Protein AF-A0A0L7LBH9-F1 (afdb_monomer)

Nearest PDB structures (foldseek):
  2rpr-assembly1_A  TM=6.752E-01  e=1.380E-02  Homo sapiens
  7aef-assembly1_q  TM=2.622E-01  e=3.769E+00  Algoriphagus machipongonensis
  2x3h-assembly1_B  TM=2.519E-01  e=9.167E+00  Vectrevirus K15

InterPro domains:
  IPR007588 Zinc finger, FLYWCH-type [PF04500] (18-73)

Mean predicted aligned error: 8.54 Å

Structure (mmCIF, N/CA/C/O backbone):
data_AF-A0A0L7LBH9-F1
#
_entry.id   AF-A0A0L7LBH9-F1
#
loop_
_atom_site.group_PDB
_atom_site.id
_atom_site.type_symbol
_atom_site.label_atom_id
_atom_site.label_alt_id
_atom_site.label_comp_id
_atom_site.label_asym_id
_atom_site.label_entity_id
_atom_site.label_seq_id
_atom_site.pdbx_PDB_ins_code
_atom_site.Cartn_x
_atom_site.Cartn_y
_atom_site.Cartn_z
_atom_site.occupancy
_atom_site.B_iso_or_equiv
_atom_site.auth_seq_id
_atom_site.auth_comp_id
_atom_site.auth_asym_id
_atom_site.auth_atom_id
_atom_site.pdbx_PDB_model_num
ATOM 1 N N . MET A 1 1 ? -12.677 31.282 -15.227 1.00 37.56 1 MET A N 1
ATOM 2 C CA . MET A 1 1 ? -11.623 30.346 -15.671 1.00 37.56 1 MET A CA 1
ATOM 3 C C . MET A 1 1 ? -11.606 29.172 -14.702 1.00 37.56 1 MET A C 1
ATOM 5 O O . MET A 1 1 ? -10.983 29.266 -13.657 1.00 37.56 1 MET A O 1
ATOM 9 N N . LEU A 1 2 ? -12.380 28.125 -14.986 1.00 31.89 2 LEU A N 1
ATOM 10 C CA . LEU A 1 2 ? -12.372 26.877 -14.215 1.00 31.89 2 LEU A CA 1
ATOM 11 C C . LEU A 1 2 ? -11.599 25.837 -15.036 1.00 31.89 2 LEU A C 1
ATOM 13 O O . LEU A 1 2 ? -11.817 25.775 -16.252 1.00 31.89 2 LEU A O 1
ATOM 17 N N . PRO A 1 3 ? -10.678 25.060 -14.441 1.00 46.19 3 PRO A N 1
ATOM 18 C CA . PRO A 1 3 ? -9.967 24.039 -15.185 1.00 46.19 3 PRO A CA 1
ATOM 19 C C . PRO A 1 3 ? -10.933 22.930 -15.610 1.00 46.19 3 PRO A C 1
ATOM 21 O O . PRO A 1 3 ? -11.837 22.523 -14.881 1.00 46.19 3 PRO A O 1
ATOM 24 N N . ARG A 1 4 ? -10.732 22.513 -16.859 1.00 43.44 4 ARG A N 1
ATOM 25 C CA . ARG A 1 4 ? -11.565 21.605 -17.643 1.00 43.44 4 ARG A CA 1
ATOM 26 C C . ARG A 1 4 ? -11.683 20.253 -16.953 1.00 43.44 4 ARG A C 1
ATOM 28 O O . ARG A 1 4 ? -10.695 19.682 -16.499 1.00 43.44 4 ARG A O 1
ATOM 35 N N . HIS A 1 5 ? -12.914 19.766 -16.928 1.00 42.03 5 HIS A N 1
ATOM 36 C CA . HIS A 1 5 ? -13.308 18.489 -16.371 1.00 42.03 5 HIS A CA 1
ATOM 37 C C . HIS A 1 5 ? -12.412 17.345 -16.864 1.00 42.03 5 HIS A C 1
ATOM 39 O O . HIS A 1 5 ? -12.253 17.105 -18.061 1.00 42.03 5 HIS A O 1
ATOM 45 N N . SER A 1 6 ? -11.875 16.642 -15.870 1.00 48.28 6 SER A N 1
ATOM 46 C CA . SER A 1 6 ? -11.674 15.198 -15.803 1.00 48.28 6 SER A CA 1
ATOM 47 C C . SER A 1 6 ? -12.437 14.400 -16.868 1.00 48.28 6 SER A C 1
ATOM 49 O O . SER A 1 6 ? -13.643 14.183 -16.754 1.00 48.28 6 SER A O 1
ATOM 51 N N . THR A 1 7 ? -11.718 13.889 -17.863 1.00 56.94 7 THR A N 1
ATOM 52 C CA . THR A 1 7 ? -12.186 12.792 -18.718 1.00 56.94 7 THR A CA 1
ATOM 53 C C . THR A 1 7 ? -11.258 11.600 -18.527 1.00 56.94 7 THR A C 1
ATOM 55 O O . THR A 1 7 ? -10.358 11.339 -19.314 1.00 56.94 7 THR A O 1
ATOM 58 N N . TYR A 1 8 ? -11.483 10.860 -17.443 1.00 52.53 8 TYR A N 1
ATOM 59 C CA . TYR A 1 8 ? -11.137 9.443 -17.418 1.00 52.53 8 TYR A CA 1
ATOM 60 C C . TYR A 1 8 ? -12.372 8.656 -16.997 1.00 52.53 8 TYR A C 1
ATOM 62 O O . TYR A 1 8 ? -12.589 8.328 -15.834 1.00 52.53 8 TYR A O 1
ATOM 70 N N . SER A 1 9 ? -13.233 8.421 -17.979 1.00 61.62 9 SER A N 1
ATOM 71 C CA . SER A 1 9 ? -14.346 7.491 -17.883 1.00 61.62 9 SER A CA 1
ATOM 72 C C . SER A 1 9 ? -13.835 6.109 -18.282 1.00 61.62 9 SER A C 1
ATOM 74 O O . SER A 1 9 ? -13.796 5.777 -19.465 1.00 61.62 9 SER A O 1
ATOM 76 N N . ARG A 1 10 ? -13.453 5.280 -17.309 1.00 50.62 10 ARG A N 1
ATOM 77 C CA . ARG A 1 10 ? -13.532 3.823 -17.465 1.00 50.62 10 ARG A CA 1
ATOM 78 C C . ARG A 1 10 ? -13.727 3.205 -16.091 1.00 50.62 10 ARG A C 1
ATOM 80 O O . ARG A 1 10 ? -12.797 3.120 -15.299 1.00 50.62 10 ARG A O 1
ATOM 87 N N . GLY A 1 11 ? -14.983 2.884 -15.797 1.00 50.62 11 GLY A N 1
ATOM 88 C CA . GLY A 1 11 ? -15.372 2.243 -14.554 1.00 50.62 11 GLY A CA 1
ATOM 89 C C . GLY A 1 11 ? -14.629 0.927 -14.371 1.00 50.62 11 GLY A C 1
ATOM 90 O O . GLY A 1 11 ? -14.646 0.097 -15.273 1.00 50.62 11 GLY A O 1
ATOM 91 N N . TYR A 1 12 ? -13.951 0.814 -13.232 1.00 52.84 12 TYR A N 1
ATOM 92 C CA . TYR A 1 12 ? -13.810 -0.350 -12.355 1.00 52.84 12 TYR A CA 1
ATOM 93 C C . TYR A 1 12 ? -12.923 0.113 -11.178 1.00 52.84 12 TYR A C 1
ATOM 95 O O . TYR A 1 12 ? -11.752 0.406 -11.377 1.00 52.84 12 TYR A O 1
ATOM 103 N N . ASP A 1 13 ? -13.511 0.236 -9.984 1.00 51.50 13 ASP A N 1
ATOM 104 C CA . ASP A 1 13 ? -12.829 0.236 -8.675 1.00 51.50 13 ASP A CA 1
ATOM 105 C C . ASP A 1 13 ? -11.660 1.241 -8.449 1.00 51.50 13 ASP A C 1
ATOM 107 O O . ASP A 1 13 ? -10.489 0.870 -8.447 1.00 51.50 13 ASP A O 1
ATOM 111 N N . ASP A 1 14 ? -11.955 2.515 -8.134 1.00 56.66 14 ASP A N 1
ATOM 112 C CA . ASP A 1 14 ? -10.971 3.469 -7.554 1.00 56.66 14 ASP A CA 1
ATOM 113 C C . ASP A 1 14 ? -10.680 3.140 -6.072 1.00 56.66 14 ASP A C 1
ATOM 115 O O . ASP A 1 14 ? -10.574 4.016 -5.219 1.00 56.66 14 ASP A O 1
ATOM 119 N N . HIS A 1 15 ? -10.618 1.858 -5.704 1.00 77.00 15 HIS A N 1
ATOM 120 C CA . HIS A 1 15 ? -10.288 1.489 -4.333 1.00 77.00 15 HIS A CA 1
ATOM 121 C C . HIS A 1 15 ? -8.784 1.531 -4.110 1.00 77.00 15 HIS A C 1
ATOM 123 O O . HIS A 1 15 ? -8.374 1.873 -3.009 1.00 77.00 15 HIS A O 1
ATOM 129 N N . PHE A 1 16 ? -7.969 1.204 -5.120 1.00 86.06 16 PHE A N 1
ATOM 130 C CA . PHE A 1 16 ? -6.518 1.073 -4.998 1.00 86.06 16 PHE A CA 1
ATOM 131 C C . PHE A 1 16 ? -5.774 1.967 -5.991 1.00 86.06 16 PHE A C 1
ATOM 133 O O . PHE A 1 16 ? -5.950 1.870 -7.202 1.00 86.06 16 PHE A O 1
ATOM 140 N N . LYS A 1 17 ? -4.860 2.793 -5.481 1.00 91.31 17 LYS A N 1
ATOM 141 C CA . LYS A 1 17 ? -4.017 3.689 -6.275 1.00 91.31 17 LYS A CA 1
ATOM 142 C C . LYS A 1 17 ? -2.547 3.498 -5.940 1.00 91.31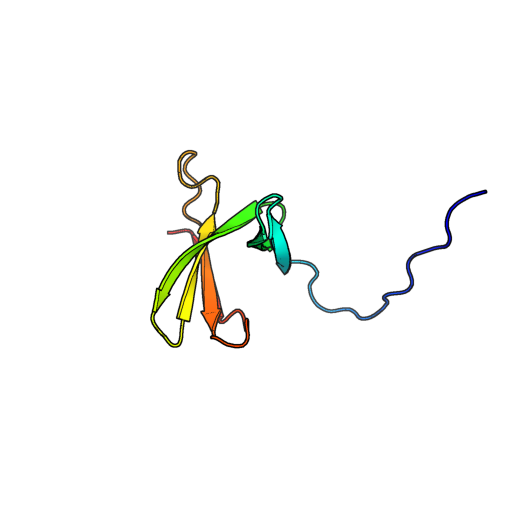 17 LYS A C 1
ATOM 144 O O . LYS A 1 17 ? -2.122 3.705 -4.806 1.00 91.31 17 LYS A O 1
ATOM 149 N N . PHE A 1 18 ? -1.744 3.176 -6.946 1.00 91.00 18 PHE A N 1
ATOM 150 C CA . PHE A 1 18 ? -0.291 3.142 -6.814 1.00 91.00 18 PHE A CA 1
ATOM 151 C C . PHE A 1 18 ? 0.273 4.561 -6.846 1.00 91.00 18 PHE A C 1
ATOM 153 O O . PHE A 1 18 ? -0.094 5.381 -7.686 1.00 91.00 18 PHE A O 1
ATOM 160 N N . THR A 1 19 ? 1.144 4.872 -5.896 1.00 91.88 19 THR A N 1
ATOM 161 C CA . THR A 1 19 ? 1.745 6.197 -5.750 1.00 91.88 19 THR A CA 1
ATOM 162 C C . THR A 1 19 ? 3.158 6.084 -5.186 1.00 91.88 19 THR A C 1
ATOM 164 O O . THR A 1 19 ? 3.635 5.000 -4.854 1.00 91.88 19 THR A O 1
ATOM 167 N N . THR A 1 20 ? 3.849 7.208 -5.069 1.00 92.94 20 THR A N 1
ATOM 168 C CA . THR A 1 20 ? 5.172 7.307 -4.458 1.00 92.94 20 THR A CA 1
ATOM 169 C C . THR A 1 20 ? 5.143 8.323 -3.325 1.00 92.94 20 THR A C 1
ATOM 171 O O . THR A 1 20 ? 4.402 9.306 -3.332 1.00 92.94 20 THR A O 1
ATOM 174 N N . SER A 1 21 ? 5.908 8.054 -2.272 1.00 88.62 21 SER A N 1
ATOM 175 C CA . SER A 1 21 ? 6.118 9.017 -1.192 1.00 88.62 21 SER A CA 1
ATOM 176 C C . SER A 1 21 ? 6.961 10.187 -1.690 1.00 88.62 21 SER A C 1
ATOM 178 O O . SER A 1 21 ? 7.673 10.071 -2.685 1.00 88.62 21 SER A O 1
ATOM 180 N N . GLN A 1 22 ? 6.979 11.284 -0.933 1.00 89.06 22 GLN A N 1
ATOM 181 C CA . GLN A 1 22 ? 7.855 12.430 -1.217 1.00 89.06 22 GLN A CA 1
ATOM 182 C C . GLN A 1 22 ? 9.344 12.041 -1.309 1.00 89.06 22 GLN A C 1
ATOM 184 O O . GLN A 1 22 ? 10.114 12.707 -1.985 1.00 89.06 22 GLN A O 1
ATOM 189 N N . LYS A 1 23 ? 9.749 10.939 -0.658 1.00 90.88 23 LYS A N 1
ATOM 190 C CA . LYS A 1 23 ? 11.115 10.386 -0.700 1.00 90.88 23 LYS A CA 1
ATOM 191 C C . LYS A 1 23 ? 11.309 9.327 -1.800 1.00 90.88 23 LYS A C 1
ATOM 193 O O . LYS A 1 23 ? 12.253 8.549 -1.727 1.00 90.88 23 LYS A O 1
ATOM 198 N N . GLY A 1 24 ? 10.382 9.213 -2.754 1.00 91.62 24 GLY A N 1
ATOM 199 C CA . GLY A 1 24 ? 10.455 8.274 -3.881 1.00 91.62 24 GLY A CA 1
ATOM 200 C C . GLY A 1 24 ? 10.112 6.815 -3.557 1.00 91.62 24 GLY A C 1
ATOM 201 O O . GLY A 1 24 ? 10.200 5.958 -4.428 1.00 91.62 24 GLY A O 1
ATOM 202 N N . ARG A 1 25 ? 9.703 6.494 -2.322 1.00 91.00 25 ARG A N 1
ATOM 203 C CA . ARG A 1 25 ? 9.337 5.111 -1.952 1.00 91.00 25 ARG A CA 1
ATOM 204 C C . ARG A 1 25 ? 7.966 4.725 -2.520 1.00 91.00 25 ARG A C 1
ATOM 206 O O . ARG A 1 25 ? 7.043 5.516 -2.316 1.00 91.00 25 ARG A O 1
ATOM 213 N N . PRO A 1 26 ? 7.797 3.545 -3.143 1.00 93.00 26 PRO A N 1
ATOM 214 C CA . PRO A 1 26 ? 6.497 3.072 -3.621 1.00 93.00 26 PRO A CA 1
ATOM 215 C C . PRO A 1 26 ? 5.470 2.937 -2.491 1.00 93.00 26 PRO A C 1
ATOM 217 O O . PRO A 1 26 ? 5.813 2.537 -1.375 1.00 93.00 26 PRO A O 1
ATOM 220 N N . MET A 1 27 ? 4.207 3.238 -2.787 1.00 95.06 27 MET A N 1
ATOM 221 C CA . MET A 1 27 ? 3.072 3.129 -1.869 1.00 95.06 27 MET A CA 1
ATOM 222 C C . MET A 1 27 ? 1.797 2.717 -2.611 1.00 95.06 27 MET A C 1
ATOM 224 O O . MET A 1 27 ? 1.642 2.978 -3.804 1.00 95.06 27 MET A O 1
ATOM 228 N N . ILE A 1 28 ? 0.853 2.144 -1.871 1.00 94.31 28 ILE A N 1
ATOM 229 C CA . ILE A 1 28 ? -0.520 1.915 -2.325 1.00 94.31 28 ILE A CA 1
ATOM 230 C C . ILE A 1 28 ? -1.440 2.756 -1.448 1.00 94.31 28 ILE A C 1
ATOM 232 O O . ILE A 1 28 ? -1.348 2.709 -0.226 1.00 94.31 28 ILE A O 1
ATOM 236 N N . LEU A 1 29 ? -2.312 3.547 -2.053 1.00 92.44 29 LEU A N 1
ATOM 237 C CA . LEU A 1 29 ? -3.419 4.198 -1.371 1.00 92.44 29 LEU A CA 1
ATOM 238 C C . LEU A 1 29 ? -4.649 3.315 -1.565 1.00 92.44 29 LEU A C 1
ATOM 240 O O . LEU A 1 29 ? -5.030 3.084 -2.709 1.00 92.44 29 LEU A O 1
ATOM 244 N N . ALA A 1 30 ? -5.239 2.818 -0.479 1.00 90.00 30 ALA A N 1
ATOM 245 C CA . ALA A 1 30 ? -6.462 2.032 -0.538 1.00 90.00 30 ALA A CA 1
ATOM 246 C C . ALA A 1 30 ? -7.516 2.542 0.442 1.00 90.00 30 ALA A C 1
ATOM 248 O O . ALA A 1 30 ? -7.226 2.642 1.633 1.00 90.00 30 ALA A O 1
ATOM 249 N N . SER A 1 31 ? -8.714 2.900 -0.034 1.00 86.00 31 SER A N 1
ATOM 250 C CA . SER A 1 31 ? -9.784 3.480 0.809 1.00 86.00 31 SER A CA 1
ATOM 251 C C . SER A 1 31 ? -9.327 4.621 1.730 1.00 86.00 31 SER A C 1
ATOM 253 O O . SER A 1 31 ? -9.712 4.703 2.892 1.00 86.00 31 SER A O 1
ATOM 255 N N . GLY A 1 32 ? -8.432 5.485 1.247 1.00 86.31 32 GLY A N 1
ATOM 256 C CA . GLY A 1 32 ? -7.871 6.585 2.043 1.00 86.31 32 GLY A CA 1
ATOM 257 C C . GLY A 1 32 ? -6.736 6.197 3.004 1.00 86.31 32 GLY A C 1
ATOM 258 O O . GLY A 1 32 ? -6.094 7.084 3.565 1.00 86.31 32 GLY A O 1
ATOM 259 N N . 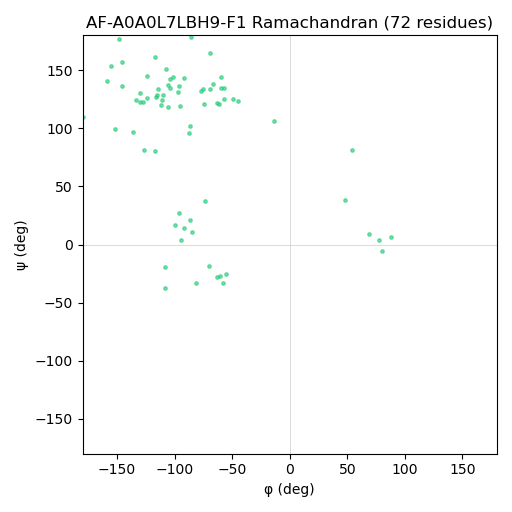TYR A 1 33 ? -6.407 4.911 3.143 1.00 89.56 33 TYR A N 1
ATOM 260 C CA . TYR A 1 33 ? -5.254 4.435 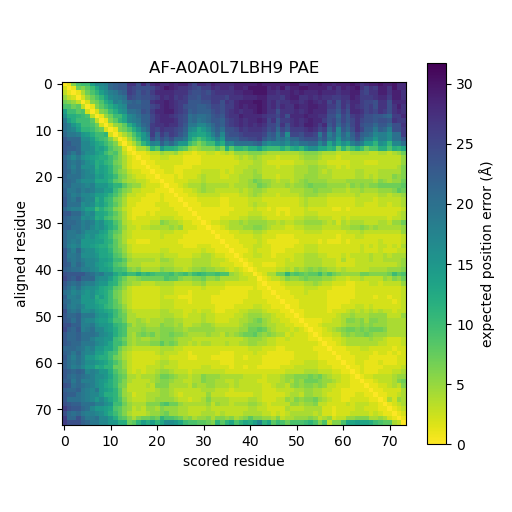3.912 1.00 89.56 33 TYR A CA 1
ATOM 261 C C . TYR A 1 33 ? -4.018 4.283 3.032 1.00 89.56 33 TYR A C 1
ATOM 263 O O . TYR A 1 33 ? -4.093 3.863 1.879 1.00 89.56 33 TYR A O 1
ATOM 271 N N . LYS A 1 34 ? -2.848 4.609 3.584 1.00 93.12 34 LYS A N 1
ATOM 272 C CA . LYS A 1 34 ? -1.559 4.467 2.899 1.00 93.12 34 LYS A CA 1
ATOM 273 C C . LYS A 1 34 ? -0.906 3.161 3.314 1.00 93.12 34 LYS A C 1
ATOM 275 O O . LYS A 1 34 ? -0.755 2.907 4.504 1.00 93.12 34 LYS A O 1
ATOM 280 N N . PHE A 1 35 ? -0.451 2.392 2.341 1.00 94.94 35 PHE A N 1
ATOM 281 C CA . PHE A 1 35 ? 0.257 1.141 2.536 1.00 94.94 35 PHE A CA 1
ATOM 282 C C . PHE A 1 35 ? 1.672 1.271 1.988 1.00 94.94 35 PHE A C 1
ATOM 284 O O . PHE A 1 35 ? 1.876 1.668 0.838 1.00 94.94 35 PHE A O 1
ATOM 291 N N . GLY A 1 36 ? 2.656 0.955 2.823 1.00 94.88 36 GLY A N 1
ATOM 292 C CA . GLY A 1 36 ? 4.070 0.970 2.458 1.00 94.88 36 GLY A CA 1
ATOM 293 C C . GLY A 1 36 ? 4.620 -0.442 2.318 1.00 94.88 36 GLY A C 1
ATOM 294 O O . GLY A 1 36 ? 4.163 -1.355 3.006 1.00 94.88 36 GLY A O 1
ATOM 295 N N . ILE A 1 37 ? 5.625 -0.620 1.457 1.00 94.31 37 ILE A N 1
ATOM 296 C CA . ILE A 1 3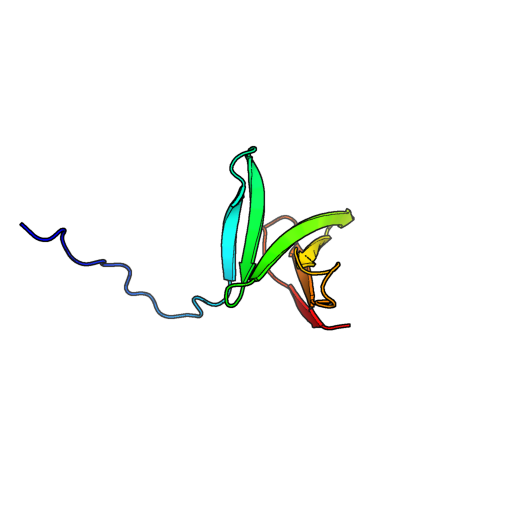7 ? 6.352 -1.891 1.357 1.00 94.31 37 ILE A CA 1
ATOM 297 C C . ILE A 1 37 ? 7.012 -2.184 2.702 1.00 94.31 37 ILE A C 1
ATOM 299 O O . ILE A 1 37 ? 7.847 -1.414 3.173 1.00 94.31 37 ILE A O 1
ATOM 303 N N . HIS A 1 38 ? 6.662 -3.323 3.286 1.00 92.62 38 HIS A N 1
ATOM 304 C CA . HIS A 1 38 ? 7.298 -3.822 4.501 1.00 92.62 38 HIS A CA 1
ATOM 305 C C . HIS A 1 38 ? 8.181 -5.033 4.209 1.00 92.62 38 HIS A C 1
ATOM 307 O O . HIS A 1 38 ? 9.255 -5.184 4.784 1.00 92.62 38 HIS A O 1
ATOM 313 N N . ARG A 1 39 ? 7.744 -5.907 3.294 1.00 91.50 39 ARG A N 1
ATOM 314 C CA . ARG A 1 39 ? 8.500 -7.105 2.933 1.00 91.50 39 ARG A CA 1
ATOM 315 C C . ARG A 1 39 ? 8.324 -7.452 1.467 1.00 91.50 39 ARG A C 1
ATOM 317 O O . ARG A 1 39 ? 7.206 -7.485 0.970 1.00 91.50 39 ARG A O 1
ATOM 324 N N . VAL A 1 40 ? 9.421 -7.801 0.808 1.00 92.88 40 VAL A N 1
ATOM 325 C CA . VAL A 1 40 ? 9.413 -8.391 -0.533 1.00 92.88 40 VAL A CA 1
ATOM 326 C C . VAL A 1 40 ? 9.858 -9.844 -0.399 1.00 92.88 40 VAL A C 1
ATOM 328 O O . VAL A 1 40 ? 10.900 -10.128 0.188 1.00 92.88 40 VAL A O 1
ATOM 331 N N . ARG A 1 41 ? 9.044 -10.780 -0.884 1.00 89.75 41 ARG A N 1
ATOM 332 C CA . ARG A 1 41 ? 9.378 -12.202 -1.004 1.00 89.75 41 ARG A CA 1
ATOM 333 C C . ARG A 1 41 ? 8.907 -12.684 -2.368 1.00 89.75 41 ARG A C 1
ATOM 335 O O . ARG A 1 41 ? 7.735 -13.020 -2.495 1.00 89.75 41 ARG A O 1
ATOM 342 N N . SER A 1 42 ? 9.795 -12.723 -3.362 1.00 86.75 42 SER A N 1
ATOM 343 C CA . SER A 1 42 ? 9.438 -13.146 -4.726 1.00 86.75 42 SER A CA 1
ATOM 344 C C . SER A 1 42 ? 8.576 -14.424 -4.704 1.00 86.75 42 SER A C 1
ATOM 346 O O . SER A 1 42 ? 8.979 -15.396 -4.059 1.00 86.75 42 SER A O 1
ATOM 348 N N . PRO A 1 43 ? 7.368 -14.423 -5.305 1.00 89.25 43 PRO A N 1
ATOM 349 C CA . PRO A 1 43 ? 6.825 -13.422 -6.235 1.00 89.25 43 PRO A CA 1
ATOM 350 C C . PRO A 1 43 ? 5.964 -12.315 -5.591 1.00 89.25 43 PRO A C 1
ATOM 352 O O . PRO A 1 43 ? 5.378 -11.513 -6.309 1.00 89.25 43 PRO A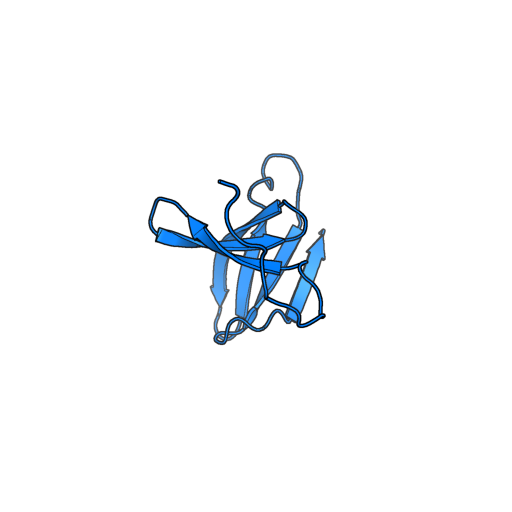 O 1
ATOM 355 N N . LYS A 1 44 ? 5.832 -12.285 -4.260 1.00 93.38 44 LYS A N 1
ATOM 356 C CA . LYS A 1 44 ? 4.898 -11.431 -3.512 1.00 93.38 44 LYS A CA 1
ATOM 357 C C . LYS A 1 44 ? 5.569 -10.236 -2.832 1.00 93.38 44 LYS A C 1
ATOM 359 O O . LYS A 1 44 ? 6.621 -10.360 -2.204 1.00 93.38 44 LYS A O 1
ATOM 364 N N . THR A 1 45 ? 4.879 -9.105 -2.826 1.00 95.88 45 THR A N 1
ATOM 365 C CA . THR A 1 45 ? 5.209 -7.933 -2.010 1.00 95.88 45 THR A CA 1
ATOM 366 C C . THR A 1 45 ? 4.110 -7.700 -0.984 1.00 95.88 45 THR A C 1
ATOM 368 O O . THR A 1 45 ? 2.926 -7.757 -1.301 1.00 95.88 45 THR A O 1
ATOM 371 N N . TYR A 1 46 ? 4.517 -7.459 0.257 1.00 95.00 46 TYR A N 1
ATOM 372 C CA . TYR A 1 46 ? 3.654 -7.252 1.409 1.00 95.00 46 TYR A CA 1
ATOM 373 C C . TYR A 1 46 ? 3.666 -5.771 1.769 1.00 95.00 46 TYR A C 1
ATOM 375 O O . TYR A 1 46 ? 4.713 -5.214 2.131 1.00 95.00 46 TYR A O 1
ATOM 383 N N . TRP A 1 47 ? 2.493 -5.157 1.696 1.00 95.38 47 TRP A N 1
ATOM 384 C CA . TRP A 1 47 ? 2.278 -3.747 1.962 1.00 95.38 47 TRP A CA 1
ATOM 385 C C . TRP A 1 47 ? 1.454 -3.600 3.230 1.00 95.38 47 TRP A C 1
ATOM 387 O O . TRP A 1 47 ? 0.334 -4.098 3.305 1.00 95.38 47 TRP A O 1
ATOM 397 N N . TYR A 1 48 ? 2.007 -2.935 4.233 1.00 95.06 48 TYR A N 1
ATOM 398 C CA . TYR A 1 48 ? 1.355 -2.765 5.527 1.00 95.06 48 TYR A CA 1
ATOM 399 C C . TYR A 1 48 ? 0.767 -1.372 5.612 1.00 95.06 48 TYR A C 1
ATOM 401 O O . TYR A 1 48 ? 1.372 -0.416 5.116 1.00 95.06 48 TYR A O 1
ATOM 409 N N . CYS A 1 49 ? -0.386 -1.257 6.268 1.00 93.94 49 CYS A N 1
ATOM 410 C CA . CYS A 1 49 ? -0.949 0.044 6.572 1.00 93.94 49 CYS A CA 1
ATOM 411 C C . CYS A 1 49 ? 0.051 0.876 7.385 1.00 93.94 49 CYS A C 1
ATOM 413 O O . CYS A 1 49 ? 0.652 0.410 8.353 1.00 93.94 49 CYS A O 1
ATOM 415 N N . HIS A 1 50 ? 0.213 2.138 7.003 1.00 92.69 50 HIS A N 1
ATOM 416 C CA . HIS A 1 50 ? 1.072 3.084 7.703 1.00 92.69 50 HIS A CA 1
ATOM 417 C C . HIS A 1 50 ? 0.625 3.299 9.157 1.00 92.69 50 HIS A C 1
ATOM 419 O O . HIS A 1 50 ? 1.447 3.555 10.033 1.00 92.69 50 HIS A O 1
ATOM 425 N N . ASN A 1 51 ? -0.670 3.116 9.424 1.00 91.00 51 ASN A N 1
ATOM 426 C CA . ASN A 1 51 ? -1.278 3.252 10.742 1.00 91.00 51 ASN A CA 1
ATOM 427 C C . ASN A 1 51 ? -1.197 1.952 11.567 1.00 91.00 51 ASN A C 1
ATOM 429 O O . ASN A 1 51 ? -1.972 1.781 12.505 1.00 91.00 51 ASN A O 1
ATOM 433 N N . ALA A 1 52 ? -0.274 1.036 11.254 1.00 88.12 52 ALA A N 1
ATOM 434 C CA . ALA A 1 52 ? -0.076 -0.192 12.030 1.00 88.12 52 ALA A CA 1
ATOM 435 C C . ALA A 1 52 ? 0.245 0.071 13.508 1.00 88.12 52 ALA A C 1
ATOM 437 O O . ALA A 1 52 ? -0.219 -0.664 14.374 1.00 88.12 52 ALA A O 1
ATOM 438 N N . SER A 1 53 ? 0.954 1.160 13.822 1.00 86.25 53 SER A N 1
ATOM 439 C CA . SER A 1 53 ? 1.184 1.586 15.212 1.00 86.25 53 SER A CA 1
ATOM 440 C C . SER A 1 53 ? -0.074 2.114 15.910 1.00 86.25 53 SER A C 1
ATOM 442 O O . SER A 1 53 ? -0.105 2.177 17.132 1.00 86.25 53 SER A O 1
ATOM 444 N N . GLN A 1 54 ? -1.102 2.489 15.145 1.00 88.50 54 GLN A N 1
ATOM 445 C CA . GLN A 1 54 ? -2.395 2.981 15.629 1.00 88.50 54 GLN A CA 1
ATOM 446 C C . GLN A 1 54 ? -3.471 1.878 15.601 1.00 88.50 54 GLN A C 1
ATOM 448 O O . GLN A 1 54 ? -4.660 2.179 15.627 1.00 88.50 54 GLN A O 1
ATOM 453 N N . GLY A 1 55 ? -3.067 0.605 15.491 1.00 87.62 55 GLY A N 1
ATOM 454 C CA . GLY A 1 55 ? -3.969 -0.552 15.511 1.00 87.62 55 GLY A CA 1
ATOM 455 C C . GLY A 1 55 ? -4.545 -0.966 14.154 1.00 87.62 55 GLY A C 1
ATOM 456 O O . GLY A 1 55 ? -5.392 -1.852 14.098 1.00 87.62 55 GLY A O 1
ATOM 457 N N . CYS A 1 56 ? -4.112 -0.366 13.039 1.00 89.94 56 CYS A N 1
ATOM 458 C CA . CYS A 1 56 ? -4.542 -0.825 11.717 1.00 89.94 56 CYS A CA 1
ATOM 459 C C . CYS A 1 56 ? -3.643 -1.954 11.213 1.00 89.94 56 CYS A C 1
ATOM 461 O O . CYS A 1 56 ? -2.561 -1.711 10.677 1.00 89.94 56 CYS A O 1
ATOM 463 N N . HIS A 1 57 ? -4.114 -3.192 11.311 1.00 91.00 57 HIS A N 1
ATOM 464 C CA . HIS A 1 57 ? -3.350 -4.355 10.878 1.00 91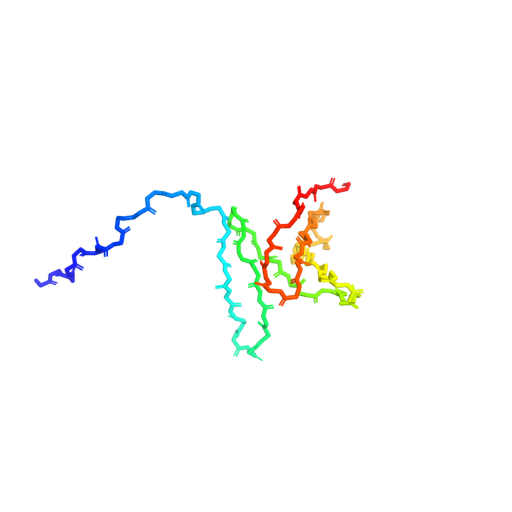.00 57 HIS A CA 1
ATOM 465 C C . HIS A 1 57 ? -3.706 -4.822 9.458 1.00 91.00 57 HIS A C 1
ATOM 467 O O . HIS A 1 57 ? -3.540 -5.989 9.102 1.00 91.00 57 HIS A O 1
ATOM 473 N N . ALA A 1 58 ? -4.176 -3.896 8.620 1.00 93.12 58 ALA A N 1
ATOM 474 C CA . ALA A 1 58 ? -4.465 -4.175 7.224 1.00 93.12 58 ALA A CA 1
ATOM 475 C C . ALA A 1 58 ? -3.176 -4.429 6.423 1.00 93.12 58 ALA A C 1
ATOM 477 O O . ALA A 1 58 ? -2.199 -3.674 6.510 1.00 93.12 58 ALA A O 1
ATOM 478 N N . ILE A 1 59 ? -3.200 -5.484 5.608 1.00 94.31 59 ILE A N 1
ATOM 479 C CA . ILE A 1 59 ? -2.096 -5.935 4.763 1.00 94.31 59 ILE A CA 1
ATOM 480 C C . ILE A 1 59 ? -2.610 -6.157 3.337 1.00 94.31 59 ILE A C 1
ATOM 482 O O . ILE A 1 59 ? -3.597 -6.863 3.114 1.00 94.31 59 ILE A O 1
ATOM 486 N N . ILE A 1 60 ? -1.892 -5.594 2.365 1.00 94.69 60 ILE A N 1
ATOM 487 C CA . ILE A 1 60 ? -2.085 -5.850 0.936 1.00 94.69 60 ILE A CA 1
ATOM 488 C C . ILE A 1 60 ? -0.943 -6.730 0.434 1.00 94.69 60 ILE A C 1
ATOM 490 O O . ILE A 1 60 ? 0.224 -6.512 0.759 1.00 94.69 60 ILE A O 1
ATOM 494 N N . HIS A 1 61 ? -1.269 -7.719 -0.389 1.00 94.69 61 HIS A N 1
ATOM 495 C CA . HIS A 1 61 ? -0.299 -8.510 -1.131 1.00 94.69 61 HIS A CA 1
ATOM 496 C C . HIS A 1 61 ? -0.400 -8.180 -2.616 1.00 94.69 61 HIS A C 1
ATOM 498 O O . HIS A 1 61 ? -1.486 -8.273 -3.190 1.00 94.69 61 HIS A O 1
ATOM 504 N N . THR A 1 62 ? 0.733 -7.864 -3.239 1.00 94.62 62 THR A N 1
ATOM 505 C CA . THR A 1 62 ? 0.843 -7.763 -4.700 1.00 94.62 62 THR A CA 1
ATOM 506 C C . THR A 1 62 ? 1.813 -8.797 -5.249 1.00 94.62 62 THR A C 1
ATOM 508 O O . THR A 1 62 ? 2.643 -9.324 -4.507 1.00 94.62 62 THR A O 1
ATOM 511 N N . LEU A 1 63 ? 1.731 -9.070 -6.546 1.00 92.94 63 LEU A N 1
ATOM 512 C CA . LEU A 1 63 ? 2.771 -9.760 -7.305 1.00 92.94 63 LEU A CA 1
ATOM 513 C C . LEU A 1 63 ? 3.836 -8.771 -7.818 1.00 92.94 63 LEU A C 1
ATOM 515 O O . LEU A 1 63 ? 3.749 -7.562 -7.575 1.00 92.94 63 LEU A O 1
ATOM 519 N N . ALA A 1 64 ? 4.858 -9.292 -8.503 1.00 87.56 64 ALA A N 1
ATOM 520 C CA . ALA A 1 64 ? 5.945 -8.505 -9.095 1.00 87.56 64 ALA A CA 1
ATOM 521 C C . ALA A 1 64 ? 5.472 -7.531 -10.193 1.00 87.56 64 ALA A C 1
ATOM 523 O O . ALA A 1 64 ? 6.076 -6.479 -10.375 1.00 87.56 64 ALA A O 1
ATOM 524 N N . ASP A 1 65 ? 4.374 -7.854 -10.879 1.00 87.38 65 ASP A N 1
ATOM 525 C CA . ASP A 1 65 ? 3.698 -7.009 -11.873 1.00 87.38 65 ASP A CA 1
ATOM 526 C C . ASP A 1 65 ? 2.705 -6.011 -11.241 1.00 87.38 65 ASP A C 1
ATOM 528 O O . ASP A 1 65 ? 1.929 -5.377 -11.948 1.00 87.38 65 ASP A O 1
ATOM 532 N N . MET A 1 66 ? 2.726 -5.872 -9.909 1.00 85.38 66 MET A N 1
ATOM 533 C CA . MET A 1 66 ? 1.826 -5.027 -9.117 1.00 85.38 66 MET A CA 1
ATOM 534 C C . MET A 1 66 ? 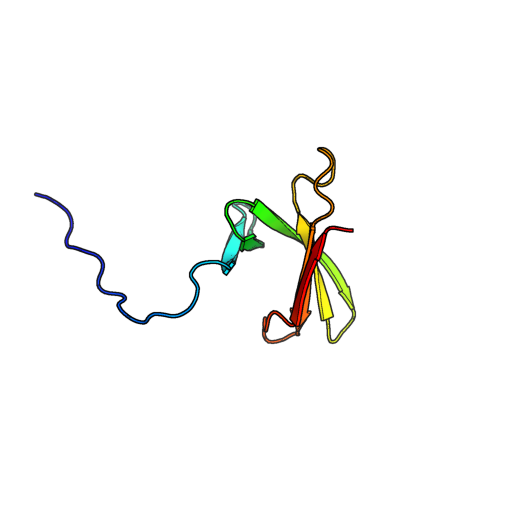0.364 -5.497 -9.062 1.00 85.38 66 MET A C 1
ATOM 536 O O . MET A 1 66 ? -0.466 -4.811 -8.467 1.00 85.38 66 MET A O 1
ATOM 540 N N . THR A 1 67 ? 0.040 -6.695 -9.556 1.00 89.88 67 THR A N 1
ATOM 541 C CA . THR A 1 67 ? -1.305 -7.271 -9.418 1.00 89.88 67 THR A CA 1
ATOM 542 C C . THR A 1 67 ? -1.641 -7.508 -7.943 1.00 89.88 67 THR A C 1
ATOM 544 O O . THR A 1 67 ? -0.929 -8.241 -7.252 1.00 89.88 67 THR A O 1
ATOM 547 N N . ILE A 1 68 ? -2.722 -6.900 -7.440 1.00 89.75 68 ILE A N 1
ATOM 548 C CA 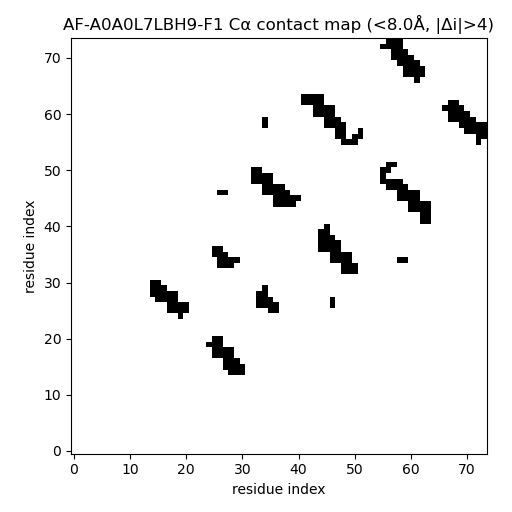. ILE A 1 68 ? -3.211 -7.100 -6.067 1.00 89.75 68 ILE A CA 1
ATOM 549 C C . ILE A 1 68 ? -3.881 -8.472 -5.975 1.00 89.75 68 ILE A C 1
ATOM 551 O O . ILE A 1 68 ? -4.855 -8.743 -6.667 1.00 89.75 68 ILE A O 1
ATOM 555 N N . ILE A 1 69 ? -3.375 -9.331 -5.091 1.00 91.94 69 ILE A N 1
ATOM 556 C CA . ILE A 1 69 ? -3.890 -10.698 -4.897 1.00 91.94 69 ILE A CA 1
ATOM 557 C C . ILE A 1 69 ? -4.641 -10.875 -3.576 1.00 91.94 69 ILE A C 1
ATOM 559 O O . ILE A 1 69 ? -5.361 -11.855 -3.404 1.00 91.94 69 ILE A O 1
ATOM 563 N N . LYS A 1 70 ? -4.434 -9.977 -2.604 1.00 87.88 70 LYS A N 1
ATOM 564 C CA . LYS A 1 70 ? -5.114 -10.028 -1.304 1.00 87.88 70 LYS A CA 1
ATOM 565 C C . LYS A 1 70 ? -5.101 -8.661 -0.627 1.00 87.88 70 LYS A C 1
ATOM 567 O O . LYS A 1 70 ? -4.066 -8.003 -0.624 1.00 87.88 70 LYS A O 1
ATOM 572 N N . CYS A 1 71 ? -6.206 -8.300 0.013 1.00 88.69 71 CYS A N 1
ATOM 573 C CA . CYS A 1 71 ? -6.305 -7.212 0.984 1.00 88.69 71 CYS A CA 1
ATOM 574 C C . CYS A 1 71 ? -7.091 -7.747 2.186 1.00 88.69 71 CYS A C 1
ATOM 576 O O . CYS A 1 71 ? -8.167 -8.313 1.999 1.00 88.69 71 CYS A O 1
ATOM 578 N N . TYR A 1 72 ? -6.532 -7.675 3.393 1.00 88.50 72 TYR A N 1
ATOM 579 C CA . TYR A 1 72 ? -7.170 -8.209 4.599 1.00 88.50 72 TYR A CA 1
ATOM 580 C C . TYR A 1 72 ? -6.664 -7.505 5.858 1.00 88.50 72 TYR A C 1
ATOM 582 O O . TYR A 1 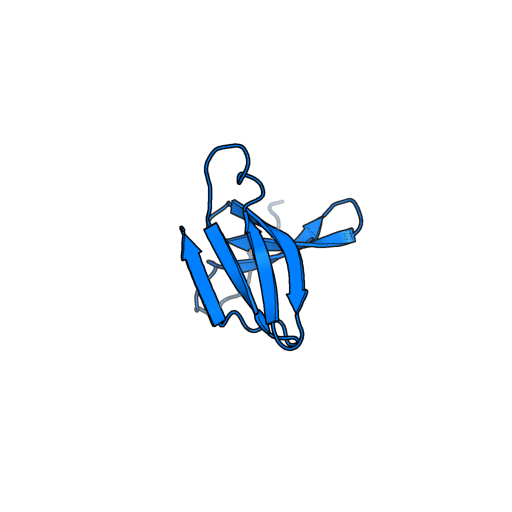72 ? -5.538 -7.015 5.873 1.00 88.50 72 TYR A O 1
ATOM 590 N N . ASN A 1 73 ? -7.480 -7.483 6.911 1.00 86.38 73 ASN A N 1
ATOM 591 C CA . ASN A 1 73 ? -7.066 -7.100 8.260 1.00 86.38 73 ASN A CA 1
ATOM 592 C C . ASN A 1 73 ? -6.744 -8.367 9.066 1.00 86.38 73 ASN A C 1
ATOM 594 O O . ASN A 1 73 ? -7.488 -9.344 8.951 1.00 86.38 73 ASN A O 1
ATOM 598 N N . ILE A 1 74 ? -5.641 -8.367 9.823 1.00 76.62 74 ILE A N 1
ATOM 599 C CA . ILE A 1 74 ? -5.340 -9.439 10.794 1.00 76.62 74 ILE A CA 1
ATOM 600 C C . ILE A 1 74 ? -5.955 -9.165 12.161 1.00 76.62 74 ILE A C 1
ATOM 602 O O . ILE A 1 74 ? -6.251 -7.983 12.454 1.00 76.62 74 ILE A O 1
#

Organism: Operophtera brumata (NCBI:txid104452)

Radius of gyration: 14.48 Å; Cα contacts (8 Å, |Δi|>4): 127; chains: 1; bounding box: 26×44×34 Å

Sequence (74 aa):
MLPRHSTYSRGYDDHFKFTTSQKGRPMILASGYKFGIHRVRSPKTYWYCHNASQGCHAIIHTLADMTIIKCYNI

pLDDT: mean 82.69, std 17.08, range [31.89, 95.88]

Solvent-accessible surface area (backbone atoms only — not comparable to full-atom values): 4614 Å² total; per-residue (Å²): 141,77,85,78,80,87,83,81,90,71,95,73,74,93,48,67,42,83,48,63,45,98,86,68,45,64,32,38,38,41,84,90,42,49,22,36,75,75,46,79,51,92,64,38,35,37,25,36,34,71,48,43,91,76,73,37,52,36,38,37,34,24,38,83,88,64,51,75,79,46,76,48,71,112

Secondary structure (DSSP, 8-state):
-PPPP------S-TTEEEEE-TTS-EEEEETTEEEEEEEEETTEEEEEEGGGGGT--EEEEEETT--EEEEEE-

Foldseek 3Di:
DDDDDDPDDDDDDPQWDWDADPVRFIWIQGPNWIWGFDDDDPQKTKTATPCVVVVFQWIWIAGVVRHTDDIDHD